Protein AF-0000000084361392 (afdb_homodimer)

Radius of gyration: 15.17 Å; Cα contacts (8 Å, |Δi|>4): 194; chains: 2; bounding box: 29×44×32 Å

Nearest PDB structures (foldseek):
  2b5a-assembly1_A  TM=7.604E-01  e=2.909E-04  [Bacillus] caldolyticus
  4i6t-assembly1_A  TM=8.791E-01  e=5.263E-03  Enterobacter sp. RFL1396
  3f52-assembly1_A  TM=8.072E-01  e=2.377E-03  Corynebacterium glutamicum
  3f51-assembly1_A  TM=8.565E-01  e=6.990E-03  Corynebacterium glutamicum
  4ia8-assembly1_B  TM=8.685E-01  e=9.285E-03  Enterobacter sp. RFL1396

Secondary structure (DSSP, 8-state):
---GGGSHHHHHHHHHHHHHHHHTT--HHHHHHHTT--HHHHHHHHTTSS--BHHHHHHHHHHHT--HHHHHHHHHTS--/---GGGSHHHHHHHHHHHHHHHHTT--HHHHHHHTT--HHHHHHHHTTSS--BHHHHHHHHHHHT--HHHHHHHHHTS--

pLDDT: mean 92.27, std 10.0, range [42.72, 97.94]

Structure (mmCIF, N/CA/C/O backbone):
data_AF-0000000084361392-model_v1
#
loop_
_entity.id
_entity.type
_entity.pdbx_description
1 polymer 'Transcriptional regulator'
#
loop_
_atom_site.group_PDB
_atom_site.id
_atom_site.type_symbol
_atom_site.label_atom_id
_atom_site.label_alt_id
_atom_site.label_comp_id
_atom_site.label_asym_id
_atom_site.label_entity_id
_atom_site.label_seq_id
_atom_site.pdbx_PDB_ins_code
_atom_site.Cartn_x
_atom_site.Cartn_y
_atom_site.Cartn_z
_atom_site.occupancy
_atom_site.B_iso_or_equiv
_atom_site.auth_seq_id
_atom_site.auth_comp_id
_atom_site.auth_asym_id
_atom_site.auth_atom_id
_atom_site.pdbx_PDB_model_num
ATOM 1 N N . MET A 1 1 ? -8.75 5.309 14.844 1 42.72 1 MET A N 1
ATOM 2 C CA . MET A 1 1 ? -7.934 5.148 13.648 1 42.72 1 MET A CA 1
ATOM 3 C C . MET A 1 1 ? -8.68 4.348 12.586 1 42.72 1 MET A C 1
ATOM 5 O O . MET A 1 1 ? -9.18 3.258 12.859 1 42.72 1 MET A O 1
ATOM 9 N N . GLN A 1 2 ? -9.328 5.113 11.711 1 54 2 GLN A N 1
ATOM 10 C CA . GLN A 1 2 ? -10.203 4.441 10.758 1 54 2 GLN A CA 1
ATOM 11 C C . GLN A 1 2 ? -9.5 3.26 10.094 1 54 2 GLN A C 1
ATOM 13 O O . GLN A 1 2 ? -8.32 3.355 9.742 1 54 2 GLN A O 1
ATOM 18 N N . LYS A 1 3 ? -9.82 1.956 10.508 1 62.41 3 LYS A N 1
ATOM 19 C CA . LYS A 1 3 ? -9.297 0.661 10.086 1 62.41 3 LYS A CA 1
ATOM 20 C C . LYS A 1 3 ? -9.195 0.581 8.562 1 62.41 3 LYS A C 1
ATOM 22 O O . LYS A 1 3 ? -10.195 0.746 7.863 1 62.41 3 LYS A O 1
ATOM 27 N N . THR A 1 4 ? -8.086 0.932 8.086 1 71.06 4 THR A N 1
ATOM 28 C CA . THR A 1 4 ? -7.898 0.866 6.641 1 71.06 4 THR A CA 1
ATOM 29 C C . THR A 1 4 ? -8.391 -0.469 6.09 1 71.06 4 THR A C 1
ATOM 31 O O . THR A 1 4 ? -8.719 -0.576 4.906 1 71.06 4 THR A O 1
ATOM 34 N N . LEU A 1 5 ? -8.594 -1.451 6.895 1 71.88 5 LEU A N 1
ATOM 35 C CA . LEU A 1 5 ? -8.984 -2.775 6.414 1 71.88 5 LEU A CA 1
ATOM 36 C C . LEU A 1 5 ? -10.461 -2.811 6.051 1 71.88 5 LEU A C 1
ATOM 38 O O . LEU A 1 5 ? -10.867 -3.562 5.16 1 71.88 5 LEU A O 1
ATOM 42 N N . SER A 1 6 ? -11.227 -1.969 6.633 1 74.94 6 SER A N 1
ATOM 43 C CA . SER A 1 6 ? -12.664 -2.027 6.379 1 74.94 6 SER A CA 1
ATOM 44 C C . SER A 1 6 ? -13.109 -0.885 5.473 1 74.94 6 SER A C 1
ATOM 46 O O . SER A 1 6 ? -14.305 -0.706 5.234 1 74.94 6 SER A O 1
ATOM 48 N N . SER A 1 7 ? -12.164 -0.287 4.871 1 86.06 7 SER A N 1
ATOM 49 C CA . SER A 1 7 ? -12.5 0.851 4.023 1 86.06 7 SER A CA 1
ATOM 50 C C . SER A 1 7 ? -12.992 0.391 2.654 1 86.06 7 SER A C 1
ATOM 52 O O . SER A 1 7 ? -12.742 -0.746 2.248 1 86.06 7 SER A O 1
ATOM 54 N N . LYS A 1 8 ? -13.828 1.28 2.02 1 91.25 8 LYS A N 1
ATOM 55 C CA . LYS A 1 8 ? -14.273 0.989 0.662 1 91.25 8 LYS A CA 1
ATOM 56 C C . LYS A 1 8 ? -13.094 0.791 -0.277 1 91.25 8 LYS A C 1
ATOM 58 O O . LYS A 1 8 ? -13.102 -0.114 -1.115 1 91.25 8 LYS A O 1
ATOM 63 N N . ARG A 1 9 ? -12.055 1.609 -0.155 1 92.81 9 ARG A N 1
ATOM 64 C CA . ARG A 1 9 ? -10.859 1.51 -0.988 1 92.81 9 ARG A CA 1
ATOM 65 C C . ARG A 1 9 ? -10.195 0.148 -0.829 1 92.81 9 ARG A C 1
ATOM 67 O O . ARG A 1 9 ? -9.766 -0.458 -1.813 1 92.81 9 ARG A O 1
ATOM 74 N N . HIS A 1 10 ? -10.188 -0.219 0.434 1 94 10 HIS A N 1
ATOM 75 C CA . HIS A 1 10 ? -9.539 -1.502 0.688 1 94 10 HIS A CA 1
ATOM 76 C C . HIS A 1 10 ? -10.328 -2.65 0.07 1 94 10 HIS A C 1
ATOM 78 O O . HIS A 1 10 ? -9.75 -3.572 -0.504 1 94 10 HIS A O 1
ATOM 84 N N . ARG A 1 11 ? -11.617 -2.586 0.142 1 94 11 ARG A N 1
ATOM 85 C CA . ARG A 1 11 ? -12.477 -3.615 -0.441 1 94 11 ARG A CA 1
ATOM 86 C C . ARG A 1 11 ? -12.305 -3.672 -1.955 1 94 11 ARG A C 1
ATOM 88 O O . ARG A 1 11 ? -12.234 -4.758 -2.537 1 94 11 ARG A O 1
ATOM 95 N N . VAL A 1 12 ? -12.297 -2.52 -2.576 1 95.81 12 VAL A N 1
ATOM 96 C CA . VAL A 1 12 ? -12.117 -2.436 -4.023 1 95.81 12 VAL A CA 1
ATOM 97 C C . VAL A 1 12 ? -10.75 -3.01 -4.406 1 95.81 12 VAL A C 1
ATOM 99 O O . VAL A 1 12 ? -10.633 -3.738 -5.395 1 95.81 12 VAL A O 1
ATOM 102 N N . LEU A 1 13 ? -9.742 -2.691 -3.617 1 96.19 13 LEU A N 1
ATOM 103 C CA . LEU A 1 13 ? -8.398 -3.197 -3.852 1 96.19 13 LEU A CA 1
ATOM 104 C C . LEU A 1 13 ? -8.367 -4.723 -3.797 1 96.19 13 LEU A C 1
ATOM 106 O O . LEU A 1 13 ? -7.871 -5.371 -4.719 1 96.19 13 LEU A O 1
ATOM 110 N N . ILE A 1 14 ? -8.969 -5.246 -2.785 1 96.19 14 ILE A N 1
ATOM 111 C CA . ILE A 1 14 ? -8.961 -6.688 -2.57 1 96.19 14 ILE A CA 1
ATOM 112 C C . ILE A 1 14 ? -9.711 -7.383 -3.705 1 96.19 14 ILE A C 1
ATOM 114 O O . ILE A 1 14 ? -9.219 -8.359 -4.273 1 96.19 14 ILE A O 1
ATOM 118 N N . ASN A 1 15 ? -10.867 -6.914 -4.008 1 96.75 15 ASN A N 1
ATOM 119 C CA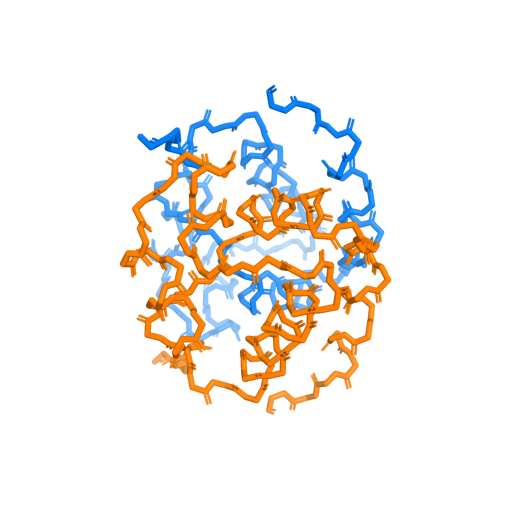 . ASN A 1 15 ? -11.656 -7.492 -5.094 1 96.75 15 ASN A CA 1
ATOM 120 C C . ASN A 1 15 ? -10.898 -7.445 -6.418 1 96.75 15 ASN A C 1
ATOM 122 O O . ASN A 1 15 ? -10.961 -8.391 -7.207 1 96.75 15 ASN A O 1
ATOM 126 N N . PHE A 1 16 ? -10.25 -6.359 -6.641 1 97.19 16 PHE A N 1
ATOM 127 C CA . PHE A 1 16 ? -9.461 -6.203 -7.859 1 97.19 16 PHE A CA 1
ATOM 128 C C . PHE A 1 16 ? -8.352 -7.242 -7.922 1 97.19 16 PHE A C 1
ATOM 130 O O . PHE A 1 16 ? -8.133 -7.867 -8.961 1 97.19 16 PHE A O 1
ATOM 137 N N . LEU A 1 17 ? -7.652 -7.426 -6.781 1 97.31 17 LEU A N 1
ATOM 138 C CA . LEU A 1 17 ? -6.543 -8.375 -6.738 1 97.31 17 LEU A CA 1
ATOM 139 C C . LEU A 1 17 ? -7.031 -9.797 -6.969 1 97.31 17 LEU A C 1
ATOM 141 O O . LEU A 1 17 ? -6.383 -10.57 -7.672 1 97.31 17 LEU A O 1
ATOM 145 N N . ILE A 1 18 ? -8.156 -10.078 -6.395 1 97.56 18 ILE A N 1
ATOM 146 C CA . ILE A 1 18 ? -8.758 -11.391 -6.594 1 97.56 18 ILE A CA 1
ATOM 147 C C . ILE A 1 18 ? -9.094 -11.594 -8.07 1 97.56 18 ILE A C 1
ATOM 149 O O . ILE A 1 18 ? -8.742 -12.617 -8.656 1 97.56 18 ILE A O 1
ATOM 153 N N . LYS A 1 19 ? -9.742 -10.594 -8.656 1 97.94 19 LYS A N 1
ATOM 154 C CA . LYS A 1 19 ? -10.117 -10.664 -10.07 1 97.94 19 LYS A CA 1
ATOM 155 C C . LYS A 1 19 ? -8.883 -10.828 -10.953 1 97.94 19 LYS A C 1
ATOM 157 O O . LYS A 1 19 ? -8.898 -11.617 -11.906 1 97.94 19 LYS A O 1
ATOM 162 N N . GLN A 1 20 ? -7.867 -10.086 -10.672 1 97.56 20 GLN A N 1
ATOM 163 C CA . GLN A 1 20 ? -6.645 -10.164 -11.461 1 97.56 20 GLN A CA 1
ATOM 164 C C . GLN A 1 20 ? -5.996 -11.547 -11.336 1 97.56 20 GLN A C 1
ATOM 166 O O . GLN A 1 20 ? -5.496 -12.094 -12.32 1 97.56 20 GLN A O 1
ATOM 171 N N . ARG A 1 21 ? -5.91 -12.023 -10.078 1 97.69 21 ARG A N 1
ATOM 172 C CA . ARG A 1 21 ? -5.363 -13.367 -9.891 1 97.69 21 ARG A CA 1
ATOM 173 C C . ARG A 1 21 ? -6.125 -14.391 -10.734 1 97.69 21 ARG A C 1
ATOM 175 O O . ARG A 1 21 ? -5.512 -15.219 -11.406 1 97.69 21 ARG A O 1
ATOM 182 N N . GLU A 1 22 ? -7.441 -14.312 -10.688 1 97.5 22 GLU A N 1
ATOM 183 C CA . GLU A 1 22 ? -8.289 -15.227 -11.445 1 97.5 22 GLU A CA 1
ATOM 184 C C . GLU A 1 22 ? -8.109 -15.023 -12.945 1 97.5 22 GLU A C 1
ATOM 186 O O . GLU A 1 22 ? -8.102 -15.992 -13.711 1 97.5 22 GLU A O 1
ATOM 191 N N . ASN A 1 23 ? -8 -13.789 -13.359 1 96.75 23 ASN A N 1
ATOM 192 C CA . ASN A 1 23 ? -7.824 -13.453 -14.773 1 96.75 23 ASN A CA 1
ATOM 193 C C . ASN A 1 23 ? -6.566 -14.094 -15.352 1 96.75 23 ASN A C 1
ATOM 195 O O . ASN A 1 23 ? -6.555 -14.5 -16.516 1 96.75 23 ASN A O 1
ATOM 199 N N . VAL A 1 24 ? -5.535 -14.148 -14.555 1 96.25 24 VAL A N 1
ATOM 200 C CA . VAL A 1 24 ? -4.285 -14.727 -15.039 1 96.25 24 VAL A CA 1
ATOM 201 C C . VAL A 1 24 ? -4.297 -16.234 -14.844 1 96.25 24 VAL A C 1
ATOM 203 O O . VAL A 1 24 ? -3.322 -16.922 -15.164 1 96.25 24 VAL A O 1
ATOM 206 N N . GLY A 1 25 ? -5.344 -16.766 -14.156 1 96.75 25 GLY A N 1
ATOM 207 C CA . GLY A 1 25 ? -5.555 -18.188 -14.031 1 96.75 25 GLY A CA 1
ATOM 208 C C . GLY A 1 25 ? -4.777 -18.812 -12.883 1 96.75 25 GLY A C 1
ATOM 209 O O . GLY A 1 25 ? -4.434 -20 -12.922 1 96.75 25 GLY A O 1
ATOM 210 N N . MET A 1 26 ? -4.492 -18.109 -11.898 1 97.25 26 MET A N 1
ATOM 211 C CA . MET A 1 26 ? -3.703 -18.609 -10.773 1 97.25 26 MET A CA 1
ATOM 212 C C . MET A 1 26 ? -4.594 -18.922 -9.578 1 97.25 26 MET A C 1
ATOM 214 O O . MET A 1 26 ? -5.555 -18.203 -9.305 1 97.25 26 MET A O 1
ATOM 218 N N . THR A 1 27 ? -4.215 -20.016 -8.961 1 97.75 27 THR A N 1
ATOM 219 C CA . THR A 1 27 ? -4.805 -20.281 -7.66 1 97.75 27 THR A CA 1
ATOM 220 C C . THR A 1 27 ? -4.086 -19.516 -6.562 1 97.75 27 THR A C 1
ATOM 222 O O . THR A 1 27 ? -3.045 -18.891 -6.809 1 97.75 27 THR A O 1
ATOM 225 N N . GLN A 1 28 ? -4.734 -19.438 -5.387 1 97.62 28 GLN A N 1
ATOM 226 C CA . GLN A 1 28 ? -4.074 -18.781 -4.262 1 97.62 28 GLN A CA 1
ATOM 227 C C . GLN A 1 28 ? -2.725 -19.422 -3.963 1 97.62 28 GLN A C 1
ATOM 229 O O . GLN A 1 28 ? -1.754 -18.734 -3.656 1 97.62 28 GLN A O 1
ATOM 234 N N . VAL A 1 29 ? -2.668 -20.766 -4.07 1 97.69 29 VAL A N 1
ATOM 235 C CA . VAL A 1 29 ? -1.452 -21.516 -3.793 1 97.69 29 VAL A CA 1
ATOM 236 C C . VAL A 1 29 ? -0.373 -21.156 -4.809 1 97.69 29 VAL A C 1
ATOM 238 O O . VAL A 1 29 ? 0.779 -20.906 -4.441 1 97.69 29 VAL A O 1
ATOM 241 N N . GLU A 1 30 ? -0.737 -21.141 -6.094 1 97.69 30 GLU A N 1
ATOM 242 C CA . GLU A 1 30 ? 0.202 -20.797 -7.156 1 97.69 30 GLU A CA 1
ATOM 243 C C . GLU A 1 30 ? 0.738 -19.391 -6.984 1 97.69 30 GLU A C 1
ATOM 245 O O . GLU A 1 30 ? 1.939 -19.141 -7.125 1 97.69 30 GLU A O 1
ATOM 250 N N . LEU A 1 31 ? -0.116 -18.453 -6.734 1 97.19 31 LEU A N 1
ATOM 251 C CA . LEU A 1 31 ? 0.302 -17.062 -6.504 1 97.19 31 LEU A CA 1
ATOM 252 C C . LEU A 1 31 ? 1.257 -16.984 -5.316 1 97.19 31 LEU A C 1
ATOM 254 O O . LEU A 1 31 ? 2.305 -16.344 -5.402 1 97.19 31 LEU A O 1
ATOM 258 N N . ALA A 1 32 ? 0.873 -17.578 -4.184 1 96.5 32 ALA A N 1
ATOM 259 C CA . ALA A 1 32 ? 1.695 -17.578 -2.979 1 96.5 32 ALA A CA 1
ATOM 260 C C . ALA A 1 32 ? 3.098 -18.109 -3.271 1 96.5 32 ALA A C 1
ATOM 262 O O . ALA A 1 32 ? 4.09 -17.531 -2.824 1 96.5 32 ALA A O 1
ATOM 263 N N . ASP A 1 33 ? 3.166 -19.141 -4.047 1 96.06 33 ASP A N 1
ATOM 264 C CA . ASP A 1 33 ? 4.441 -19.734 -4.414 1 96.06 33 ASP A CA 1
ATOM 265 C C . ASP A 1 33 ? 5.301 -18.766 -5.219 1 96.06 33 ASP A C 1
ATOM 267 O O . ASP A 1 33 ? 6.5 -18.625 -4.965 1 96.06 33 ASP A O 1
ATOM 271 N N . ILE A 1 34 ? 4.719 -18.109 -6.152 1 94.62 34 ILE A N 1
ATOM 272 C CA . ILE A 1 34 ? 5.422 -17.203 -7.047 1 94.62 34 ILE A CA 1
ATOM 273 C C . ILE A 1 34 ? 5.984 -16.031 -6.246 1 94.62 34 ILE A C 1
ATOM 275 O O . ILE A 1 34 ? 7.105 -15.578 -6.496 1 94.62 34 ILE A O 1
ATOM 279 N N . ILE A 1 35 ? 5.191 -15.531 -5.309 1 91.56 35 ILE A N 1
ATOM 280 C CA . ILE A 1 35 ? 5.625 -14.344 -4.59 1 91.56 35 ILE A CA 1
ATOM 281 C C . ILE A 1 35 ? 6.406 -14.75 -3.342 1 91.56 35 ILE A C 1
ATOM 283 O O . ILE A 1 35 ? 6.801 -13.891 -2.545 1 91.56 35 ILE A O 1
ATOM 287 N N . GLY A 1 36 ? 6.582 -16.031 -3.127 1 92.94 36 GLY A N 1
ATOM 288 C CA . GLY A 1 36 ? 7.395 -16.516 -2.027 1 92.94 36 GLY A CA 1
ATOM 289 C C . GLY A 1 36 ? 6.715 -16.391 -0.677 1 92.94 36 GLY A C 1
ATOM 290 O O . GLY A 1 36 ? 7.348 -16 0.306 1 92.94 36 GLY A O 1
ATOM 291 N N . GLU A 1 37 ? 5.438 -16.562 -0.66 1 93.62 37 GLU A N 1
ATOM 292 C CA . GLU A 1 37 ? 4.629 -16.5 0.555 1 93.62 37 GLU A CA 1
ATOM 293 C C . GLU A 1 37 ? 3.859 -17.797 0.776 1 93.62 37 GLU A C 1
ATOM 295 O O . GLU A 1 37 ? 3.85 -18.672 -0.089 1 93.62 37 GLU A O 1
ATOM 300 N N . TYR A 1 38 ? 3.35 -17.906 1.92 1 95.06 38 TYR A N 1
ATOM 301 C CA . TYR A 1 38 ? 2.439 -19.016 2.191 1 95.06 38 TYR A CA 1
ATOM 302 C C . TYR A 1 38 ? 1.051 -18.734 1.632 1 95.06 38 TYR A C 1
ATOM 304 O O . TYR A 1 38 ? 0.634 -17.562 1.547 1 95.06 38 TYR A O 1
ATOM 312 N N . GLN A 1 39 ? 0.387 -19.812 1.308 1 96 39 GLN A N 1
ATOM 313 C CA . GLN A 1 39 ? -0.979 -19.672 0.815 1 96 39 GLN A CA 1
ATOM 314 C C . GLN A 1 39 ? -1.844 -18.906 1.809 1 96 39 GLN A C 1
ATOM 316 O O . GLN A 1 39 ? -2.723 -18.141 1.41 1 96 39 GLN A O 1
ATOM 321 N N . SER A 1 40 ? -1.607 -19.109 3.012 1 96.06 40 SER A N 1
ATOM 322 C CA . SER A 1 40 ? -2.367 -18.438 4.055 1 96.06 40 SER A CA 1
ATOM 323 C C . SER A 1 40 ? -2.199 -16.922 3.961 1 96.06 40 SER A C 1
ATOM 325 O O . SER A 1 40 ? -3.107 -16.172 4.312 1 96.06 40 SER A O 1
ATOM 327 N N . PHE A 1 41 ? -1.066 -16.484 3.574 1 93.56 41 PHE A N 1
ATOM 328 C CA . PHE A 1 41 ? -0.805 -15.062 3.363 1 93.56 41 PHE A CA 1
ATOM 329 C C . PHE A 1 41 ? -1.748 -14.484 2.312 1 93.56 41 PHE A C 1
ATOM 331 O O . PHE A 1 41 ? -2.391 -13.461 2.543 1 93.56 41 PHE A O 1
ATOM 338 N N . VAL A 1 42 ? -1.818 -15.172 1.169 1 96.12 42 VAL A N 1
ATOM 339 C CA . VAL A 1 42 ? -2.672 -14.734 0.068 1 96.12 42 VAL A CA 1
ATOM 340 C C . VAL A 1 42 ? -4.137 -14.805 0.491 1 96.12 42 VAL A C 1
ATOM 342 O O . VAL A 1 42 ? -4.914 -13.891 0.207 1 96.12 42 VAL A O 1
ATOM 345 N N . ALA A 1 43 ? -4.492 -15.891 1.132 1 96.44 43 ALA A N 1
ATOM 346 C CA . ALA A 1 43 ? -5.863 -16.062 1.604 1 96.44 43 ALA A CA 1
ATOM 347 C C . ALA A 1 43 ? -6.27 -14.914 2.529 1 96.44 43 ALA A C 1
ATOM 349 O O . ALA A 1 43 ? -7.352 -14.344 2.387 1 96.44 43 ALA A O 1
ATOM 350 N N . ARG A 1 44 ? -5.422 -14.539 3.439 1 95.25 44 ARG A N 1
ATOM 351 C CA . ARG A 1 44 ? -5.695 -13.453 4.375 1 95.25 44 ARG A CA 1
ATOM 352 C C . ARG A 1 44 ? -5.754 -12.109 3.658 1 95.25 44 ARG A C 1
ATOM 354 O O . ARG A 1 44 ? -6.547 -11.234 4.023 1 95.25 44 ARG A O 1
ATOM 361 N N . LEU A 1 45 ? -4.938 -11.953 2.713 1 93.81 45 LEU A N 1
ATOM 362 C CA 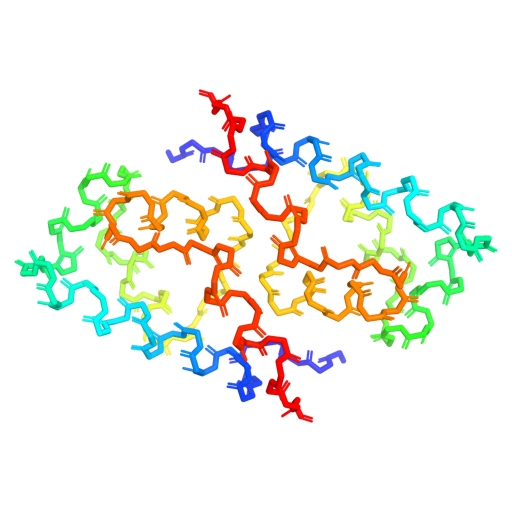. LEU A 1 45 ? -4.938 -10.75 1.893 1 93.81 45 LEU A CA 1
ATOM 363 C C . LEU A 1 45 ? -6.25 -10.609 1.133 1 93.81 45 LEU A C 1
ATOM 365 O O . LEU A 1 45 ? -6.895 -9.562 1.191 1 93.81 45 LEU A O 1
ATOM 369 N N . GLU A 1 46 ? -6.656 -11.727 0.575 1 95.75 46 GLU A N 1
ATOM 370 C CA . GLU A 1 46 ? -7.816 -11.688 -0.31 1 95.75 46 GLU A CA 1
ATOM 371 C C . GLU A 1 46 ? -9.117 -11.672 0.486 1 95.75 46 GLU A C 1
ATOM 373 O O . GLU A 1 46 ? -10.172 -11.312 -0.042 1 95.75 46 GLU A O 1
ATOM 378 N N . SER A 1 47 ? -9.031 -12.047 1.716 1 94.06 47 SER A N 1
ATOM 379 C CA . SER A 1 47 ? -10.211 -12 2.574 1 94.06 47 SER A CA 1
ATOM 380 C C . SER A 1 47 ? -10.336 -10.641 3.256 1 94.06 47 SER A C 1
ATOM 382 O O . SER A 1 47 ? -11.32 -10.383 3.959 1 94.06 47 SER A O 1
ATOM 384 N N . GLY A 1 48 ? -9.375 -9.844 3.045 1 91.69 48 GLY A N 1
ATOM 385 C CA . GLY A 1 48 ? -9.414 -8.516 3.637 1 91.69 48 GLY A CA 1
ATOM 386 C C . GLY A 1 48 ? -8.938 -8.484 5.078 1 91.69 48 GLY A C 1
ATOM 387 O O . GLY A 1 48 ? -9.109 -7.488 5.777 1 91.69 48 GLY A O 1
ATOM 388 N N . GLN A 1 49 ? -8.359 -9.516 5.523 1 90.62 49 GLN A N 1
ATOM 389 C CA . GLN A 1 49 ? -7.914 -9.617 6.91 1 90.62 49 GLN A CA 1
ATOM 390 C C . GLN A 1 49 ? -6.496 -9.078 7.078 1 90.62 49 GLN A C 1
ATOM 392 O O . GLN A 1 49 ? -5.988 -8.992 8.203 1 90.62 49 GLN A O 1
ATOM 397 N N . ARG A 1 50 ? -5.922 -8.719 6.07 1 90 50 ARG A N 1
ATOM 398 C CA . ARG A 1 50 ? -4.574 -8.156 6.066 1 90 50 ARG A CA 1
ATOM 399 C C . ARG A 1 50 ? -4.473 -6.988 5.094 1 90 50 ARG A C 1
ATOM 401 O O . ARG A 1 50 ? -5.055 -7.023 4.012 1 90 50 ARG A O 1
ATOM 408 N N . ARG A 1 51 ? -3.729 -6.082 5.469 1 90.62 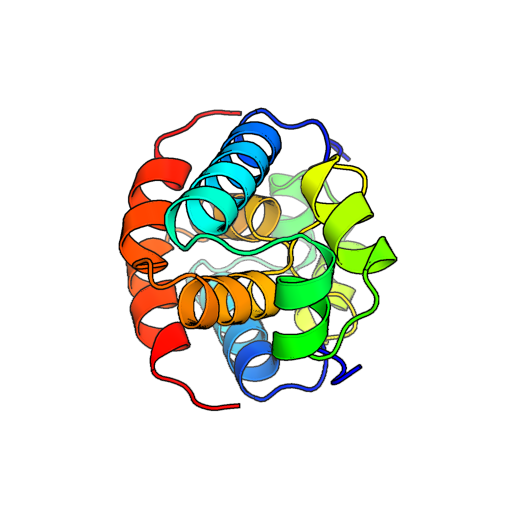51 ARG A N 1
ATOM 409 C CA . ARG A 1 51 ? -3.482 -4.949 4.582 1 90.62 51 ARG A CA 1
ATOM 410 C C . ARG A 1 51 ? -2.471 -5.312 3.5 1 90.62 51 ARG A C 1
ATOM 412 O O . ARG A 1 51 ? -1.675 -6.238 3.674 1 90.62 51 ARG A O 1
ATOM 419 N N . VAL A 1 52 ? -2.58 -4.668 2.453 1 93.56 52 VAL A N 1
ATOM 420 C CA . VAL A 1 52 ? -1.608 -4.789 1.373 1 93.56 52 VAL A CA 1
ATOM 421 C C . VAL A 1 52 ? -0.697 -3.562 1.358 1 93.56 52 VAL A C 1
ATOM 423 O O . VAL A 1 52 ? -1.155 -2.443 1.118 1 93.56 52 VAL A O 1
ATOM 426 N N . ASP A 1 53 ? 0.548 -3.807 1.656 1 93.75 53 ASP A N 1
ATOM 427 C CA . ASP A 1 53 ? 1.417 -2.635 1.641 1 93.75 53 ASP A CA 1
ATOM 428 C C . ASP A 1 53 ? 1.843 -2.285 0.217 1 93.75 53 ASP A C 1
ATOM 430 O O . ASP A 1 53 ? 1.679 -3.092 -0.701 1 93.75 53 ASP A O 1
ATOM 434 N N . VAL A 1 54 ? 2.322 -1.14 -0.006 1 96.31 54 VAL A N 1
ATOM 4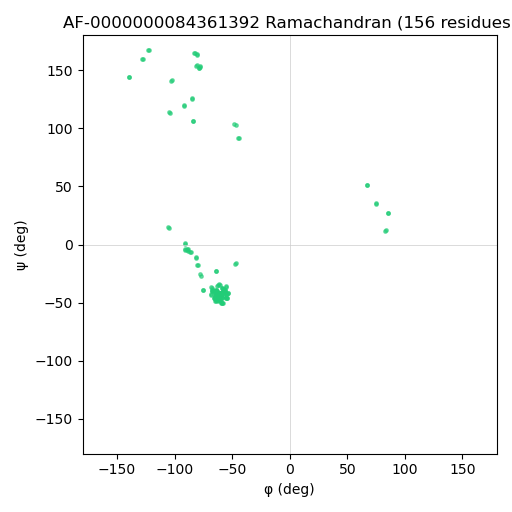35 C CA . VAL A 1 54 ? 2.611 -0.587 -1.325 1 96.31 54 VAL A CA 1
ATOM 436 C C . VAL A 1 54 ? 3.629 -1.469 -2.043 1 96.31 54 VAL A C 1
ATOM 438 O O . VAL A 1 54 ? 3.508 -1.717 -3.246 1 96.31 54 VAL A O 1
ATOM 441 N N . VAL A 1 55 ? 4.641 -1.935 -1.361 1 94.31 55 VAL A N 1
ATOM 442 C CA . VAL A 1 55 ? 5.68 -2.756 -1.977 1 94.31 55 VAL A CA 1
ATOM 443 C C . VAL A 1 55 ? 5.098 -4.113 -2.371 1 94.31 55 VAL A C 1
ATOM 445 O O . VAL A 1 55 ? 5.344 -4.602 -3.477 1 94.31 55 VAL A O 1
ATOM 448 N N . GLU A 1 56 ? 4.312 -4.684 -1.512 1 92.94 56 GLU A N 1
ATOM 449 C CA . GLU A 1 56 ? 3.604 -5.918 -1.832 1 92.94 56 GLU A CA 1
ATOM 450 C C . GLU A 1 56 ? 2.695 -5.734 -3.045 1 92.94 56 GLU A C 1
ATOM 452 O O . GLU A 1 56 ? 2.621 -6.609 -3.91 1 92.94 56 GLU A O 1
ATOM 457 N N . PHE A 1 57 ? 1.988 -4.648 -2.99 1 96.31 57 PHE A N 1
ATOM 458 C CA . PHE A 1 57 ? 1.09 -4.312 -4.09 1 96.31 57 PHE A CA 1
ATOM 459 C C . PHE A 1 57 ? 1.841 -4.293 -5.414 1 96.31 57 PHE A C 1
ATOM 461 O O . PHE A 1 57 ? 1.355 -4.82 -6.418 1 96.31 57 PHE A O 1
ATOM 468 N N . LEU A 1 58 ? 3.016 -3.727 -5.438 1 96.06 58 LEU A N 1
ATOM 469 C CA . LEU A 1 58 ? 3.816 -3.662 -6.656 1 96.06 58 LEU A CA 1
ATOM 470 C C . LEU A 1 58 ? 4.277 -5.055 -7.074 1 96.06 58 LEU A C 1
ATOM 472 O O . LEU A 1 58 ? 4.289 -5.375 -8.266 1 96.06 58 LEU A O 1
ATOM 476 N N . LYS A 1 59 ? 4.648 -5.852 -6.129 1 93.75 59 LYS A N 1
ATOM 477 C CA . LYS A 1 59 ? 5.02 -7.23 -6.441 1 93.75 59 LYS A CA 1
ATOM 478 C C . LYS A 1 59 ? 3.852 -7.984 -7.074 1 93.75 59 LYS A C 1
ATOM 480 O O . LYS A 1 59 ? 4.035 -8.711 -8.055 1 93.75 59 LYS A O 1
ATOM 485 N N . LEU A 1 60 ? 2.713 -7.77 -6.465 1 96.19 60 LEU A N 1
ATOM 486 C CA . LEU A 1 60 ? 1.512 -8.414 -6.988 1 96.19 60 LEU A CA 1
ATOM 487 C C . LEU A 1 60 ? 1.201 -7.918 -8.398 1 96.19 60 LEU A C 1
ATOM 489 O O . LEU A 1 60 ? 0.785 -8.703 -9.258 1 96.19 60 LEU A O 1
ATOM 493 N N . SER A 1 61 ? 1.312 -6.645 -8.594 1 97.06 61 SER A N 1
ATOM 494 C CA . SER A 1 61 ? 1.047 -6.098 -9.914 1 97.06 61 SER A CA 1
ATOM 495 C C . SER A 1 61 ? 1.956 -6.723 -10.969 1 97.06 61 SER A C 1
ATOM 497 O O . SER A 1 61 ? 1.531 -6.965 -12.102 1 97.06 61 SER A O 1
ATOM 499 N N . ASP A 1 62 ? 3.219 -6.965 -10.609 1 94.81 62 ASP A N 1
ATOM 500 C CA . ASP A 1 62 ? 4.18 -7.59 -11.516 1 94.81 62 ASP A CA 1
ATOM 501 C C . ASP A 1 62 ? 3.752 -9.016 -11.867 1 94.81 62 ASP A C 1
ATOM 503 O O . ASP A 1 62 ? 3.764 -9.398 -13.039 1 94.81 62 ASP A O 1
ATOM 507 N N . VAL A 1 63 ? 3.369 -9.703 -10.852 1 95.69 63 VAL A N 1
ATOM 508 C CA . VAL A 1 63 ? 3.066 -11.117 -11.008 1 95.69 63 VAL A CA 1
ATOM 509 C C . VAL A 1 63 ? 1.722 -11.289 -11.711 1 95.69 63 VAL A C 1
ATOM 511 O O . VAL A 1 63 ? 1.564 -12.164 -12.562 1 95.69 63 VAL A O 1
ATOM 514 N N . LEU A 1 64 ? 0.757 -10.461 -11.398 1 97.5 64 LEU A N 1
ATOM 515 C CA . LEU A 1 64 ? -0.603 -10.578 -11.914 1 97.5 64 LEU A CA 1
ATOM 516 C C . LEU A 1 64 ? -0.768 -9.781 -13.203 1 97.5 64 LEU A C 1
ATOM 518 O O . LEU A 1 64 ? -1.855 -9.742 -13.781 1 97.5 64 LEU A O 1
ATOM 522 N N . LYS A 1 65 ? 0.225 -9.07 -13.602 1 95.94 65 LYS A N 1
ATOM 523 C CA . LYS A 1 65 ? 0.352 -8.453 -14.922 1 95.94 65 LYS A CA 1
ATOM 524 C C . LYS A 1 65 ? -0.682 -7.344 -15.109 1 95.94 65 LYS A C 1
ATOM 526 O O . LYS A 1 65 ? -1.371 -7.297 -16.125 1 95.94 65 LYS A O 1
ATOM 531 N N . PHE A 1 66 ? -0.748 -6.488 -14.227 1 96.81 66 PHE A N 1
ATOM 532 C CA . PHE A 1 66 ? -1.561 -5.285 -14.383 1 96.81 66 PHE A CA 1
ATOM 533 C C . PHE A 1 66 ? -0.739 -4.035 -14.094 1 96.81 66 PHE A C 1
ATOM 535 O O . PHE A 1 66 ? 0.341 -4.117 -13.508 1 96.81 66 PHE A O 1
ATOM 542 N N . ASP A 1 67 ? -1.223 -2.963 -14.586 1 97.31 67 ASP A N 1
ATOM 543 C CA . ASP A 1 67 ? -0.553 -1.681 -14.398 1 97.31 67 ASP A CA 1
ATOM 544 C C . ASP A 1 67 ? -0.936 -1.054 -13.055 1 97.31 67 ASP A C 1
ATOM 546 O O . ASP A 1 67 ? -2.043 -0.536 -12.906 1 97.31 67 ASP A O 1
ATOM 550 N N . ALA A 1 68 ? 0 -1.098 -12.141 1 97.5 68 ALA A N 1
ATOM 551 C CA . ALA A 1 68 ? -0.242 -0.616 -10.781 1 97.5 68 ALA A CA 1
ATOM 552 C C . ALA A 1 68 ? -0.621 0.862 -10.781 1 97.5 68 ALA A C 1
ATOM 554 O O . ALA A 1 68 ? -1.505 1.283 -10.031 1 97.5 68 ALA A O 1
ATOM 555 N N . SER A 1 69 ? 0.081 1.662 -11.609 1 97.88 69 SER A N 1
ATOM 556 C CA . SER A 1 69 ? -0.16 3.102 -11.641 1 97.88 69 SER A CA 1
ATOM 557 C C . SER A 1 69 ? -1.571 3.414 -12.125 1 97.88 69 SER A C 1
ATOM 559 O O . SER A 1 69 ? -2.234 4.305 -11.594 1 97.88 69 SER A O 1
ATOM 561 N N . VAL A 1 70 ? -2.02 2.697 -13.078 1 97.31 70 VAL A N 1
ATOM 562 C CA . VAL A 1 70 ? -3.363 2.891 -13.617 1 97.31 70 VAL A CA 1
ATOM 563 C C . VAL A 1 70 ? -4.398 2.537 -12.555 1 97.31 70 VAL A C 1
ATOM 565 O O . VAL A 1 70 ? -5.367 3.275 -12.352 1 97.31 70 VAL A O 1
ATOM 568 N N . PHE A 1 71 ? -4.199 1.454 -11.922 1 97.62 71 PHE A N 1
ATOM 569 C CA . PHE A 1 71 ? -5.148 1.045 -10.891 1 97.62 71 PHE A CA 1
ATOM 570 C C . PHE A 1 71 ? -5.18 2.053 -9.75 1 97.62 71 PHE A C 1
ATOM 572 O O . PHE A 1 71 ? -6.246 2.371 -9.219 1 97.62 71 PHE A O 1
ATOM 579 N N . ILE A 1 72 ? -4.043 2.562 -9.375 1 97.69 72 ILE A N 1
ATOM 580 C CA . ILE A 1 72 ? -3.959 3.539 -8.297 1 97.69 72 ILE A CA 1
ATOM 581 C C . ILE A 1 72 ? -4.719 4.805 -8.688 1 97.69 72 ILE A C 1
ATOM 583 O O . ILE A 1 72 ? -5.375 5.426 -7.844 1 97.69 72 ILE A O 1
ATOM 587 N N . GLN A 1 73 ? -4.535 5.199 -9.891 1 96.62 73 GLN A N 1
ATOM 588 C CA . GLN A 1 73 ? -5.301 6.344 -10.375 1 96.62 73 GLN A CA 1
ATOM 589 C C . GLN A 1 73 ? -6.797 6.117 -10.195 1 96.62 73 GLN A C 1
ATOM 591 O O . GLN A 1 73 ? -7.508 6.992 -9.695 1 96.62 73 GLN A O 1
ATOM 596 N N . ASP A 1 74 ? -7.254 4.926 -10.57 1 95.94 74 ASP A N 1
ATOM 597 C CA . ASP A 1 74 ? -8.664 4.574 -10.422 1 95.94 74 ASP A CA 1
ATOM 598 C C . ASP A 1 74 ? -9.07 4.531 -8.953 1 95.94 74 ASP A C 1
ATOM 600 O O . ASP A 1 74 ? -10.125 5.035 -8.578 1 95.94 74 ASP A O 1
ATOM 604 N N . LEU A 1 75 ? -8.219 3.883 -8.188 1 95.62 75 LEU A N 1
ATOM 605 C CA . LEU A 1 75 ? -8.508 3.717 -6.766 1 95.62 75 LEU A CA 1
ATOM 606 C C . LEU A 1 75 ? -8.57 5.07 -6.062 1 95.62 75 LEU A C 1
ATOM 608 O O . LEU A 1 75 ? -9.336 5.242 -5.109 1 95.62 75 LEU A O 1
ATOM 612 N N . SER A 1 76 ? -7.723 6.055 -6.48 1 94.56 76 SER A N 1
ATOM 613 C CA . SER A 1 76 ? -7.664 7.375 -5.863 1 94.56 76 SER A CA 1
ATOM 614 C C . SER A 1 76 ? -8.977 8.133 -6.051 1 94.56 76 SER A C 1
ATOM 616 O O . SER A 1 76 ? -9.25 9.094 -5.332 1 94.56 76 SER A O 1
ATOM 618 N N . LEU A 1 77 ? -9.711 7.75 -7.039 1 92.5 77 LEU A N 1
ATOM 619 C CA . LE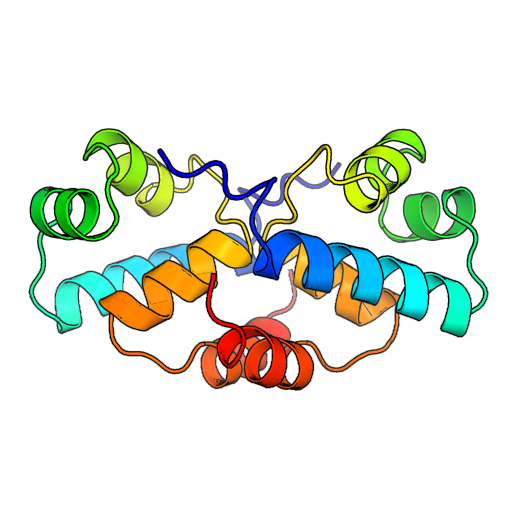U A 1 77 ? -10.969 8.414 -7.348 1 92.5 77 LEU A CA 1
ATOM 620 C C . LEU A 1 77 ? -12.086 7.906 -6.445 1 92.5 77 LEU A C 1
ATOM 622 O O . LEU A 1 77 ? -13.18 8.484 -6.414 1 92.5 77 LEU A O 1
ATOM 626 N N . ILE A 1 78 ? -11.766 6.809 -5.734 1 89.44 78 ILE A N 1
ATOM 627 C CA . ILE A 1 78 ? -12.758 6.23 -4.836 1 89.44 78 ILE A CA 1
ATOM 628 C C . ILE A 1 78 ? -12.719 6.949 -3.49 1 89.44 78 ILE A C 1
ATOM 630 O O . ILE A 1 78 ? -11.641 7.207 -2.947 1 89.44 78 ILE A O 1
ATOM 634 N N . ASP A 1 79 ? -13.789 7.445 -3.053 1 75.94 79 ASP A N 1
ATOM 635 C CA . ASP A 1 79 ? -13.875 8.141 -1.77 1 75.94 79 ASP A CA 1
ATOM 636 C C . ASP A 1 79 ? -14.25 7.176 -0.647 1 75.94 79 ASP A C 1
ATOM 638 O O . ASP A 1 79 ? -15.086 6.289 -0.837 1 75.94 79 ASP A O 1
ATOM 642 N N . ASP A 1 80 ? -13.312 7.074 0.376 1 65.88 80 ASP A N 1
ATOM 643 C CA . ASP A 1 80 ? -13.789 6.297 1.518 1 65.88 80 ASP A CA 1
ATOM 644 C C . ASP A 1 80 ? -14.977 6.977 2.188 1 65.88 80 ASP A C 1
ATOM 646 O O . ASP A 1 80 ? -15.07 8.203 2.203 1 65.88 80 ASP A O 1
ATOM 650 N N . MET B 1 1 ? 10.477 -14.781 3.896 1 42.72 1 MET B N 1
ATOM 651 C CA . MET B 1 1 ? 9.594 -13.789 3.293 1 42.72 1 MET B CA 1
ATOM 652 C C . MET B 1 1 ? 10.273 -12.43 3.215 1 42.72 1 MET B C 1
ATOM 654 O O . MET B 1 1 ? 10.82 -11.945 4.211 1 42.72 1 MET B O 1
ATOM 658 N N . GLN B 1 2 ? 10.82 -12.164 2.012 1 54.12 2 GLN B N 1
ATOM 659 C CA . GLN B 1 2 ? 11.617 -10.945 1.886 1 54.12 2 GLN B CA 1
ATOM 660 C C . GLN B 1 2 ? 10.898 -9.75 2.504 1 54.12 2 GLN B C 1
ATOM 662 O O . GLN B 1 2 ? 9.695 -9.578 2.316 1 54.12 2 GLN B O 1
ATOM 667 N N . LYS B 1 3 ? 11.305 -9.289 3.771 1 62.19 3 LYS B N 1
ATOM 668 C CA . LYS B 1 3 ? 10.797 -8.195 4.594 1 62.19 3 LYS B CA 1
ATOM 669 C C . LYS B 1 3 ? 10.547 -6.941 3.758 1 62.19 3 LYS B C 1
ATOM 671 O O . LYS B 1 3 ? 11.469 -6.438 3.105 1 62.19 3 LYS B O 1
ATOM 676 N N . THR B 1 4 ? 9.391 -6.82 3.295 1 70.88 4 THR B N 1
ATOM 677 C CA . THR B 1 4 ? 9.07 -5.641 2.502 1 70.88 4 THR B CA 1
ATOM 678 C C . THR B 1 4 ? 9.562 -4.375 3.197 1 70.88 4 THR B C 1
ATOM 680 O O . THR B 1 4 ? 9.789 -3.35 2.547 1 70.88 4 THR B O 1
ATOM 683 N N . LEU B 1 5 ? 9.867 -4.398 4.434 1 72.12 5 LEU B N 1
ATOM 684 C CA . LEU B 1 5 ? 10.258 -3.199 5.168 1 72.12 5 LEU B CA 1
ATOM 685 C C . LEU B 1 5 ? 11.695 -2.809 4.852 1 72.12 5 LEU B C 1
ATOM 687 O O . LEU B 1 5 ? 12.039 -1.625 4.867 1 72.12 5 LEU B O 1
ATOM 691 N N . SER B 1 6 ? 12.484 -3.732 4.496 1 75.5 6 SER B N 1
ATOM 692 C CA . SER B 1 6 ? 13.891 -3.418 4.273 1 75.5 6 SER B CA 1
ATOM 693 C C . SER B 1 6 ? 14.219 -3.379 2.783 1 75.5 6 SER B C 1
ATOM 695 O O . SER B 1 6 ? 15.383 -3.24 2.402 1 75.5 6 SER B O 1
ATOM 697 N N . SER B 1 7 ? 13.203 -3.328 2.023 1 86.19 7 SER B N 1
ATOM 698 C CA . SER B 1 7 ? 13.43 -3.332 0.581 1 86.19 7 SER B CA 1
ATOM 699 C C . SER B 1 7 ? 13.82 -1.946 0.079 1 86.19 7 SER B C 1
ATOM 701 O O . SER B 1 7 ? 13.586 -0.944 0.759 1 86.19 7 SER B O 1
ATOM 703 N N . LYS B 1 8 ? 14.562 -1.928 -1.074 1 91.25 8 LYS B N 1
ATOM 704 C CA . LYS B 1 8 ? 14.906 -0.652 -1.695 1 91.25 8 LYS B CA 1
ATOM 705 C C . LYS B 1 8 ? 13.656 0.167 -2 1 91.25 8 LYS B C 1
ATOM 707 O O . LYS B 1 8 ? 13.633 1.379 -1.777 1 91.25 8 LYS B O 1
ATOM 712 N N . ARG B 1 9 ? 12.586 -0.473 -2.494 1 92.88 9 ARG B N 1
ATOM 713 C CA . ARG B 1 9 ? 11.336 0.202 -2.812 1 92.88 9 ARG B CA 1
ATOM 714 C C . ARG B 1 9 ? 10.742 0.868 -1.576 1 92.88 9 ARG B C 1
ATOM 716 O O . ARG B 1 9 ? 10.25 1.998 -1.646 1 92.88 9 ARG B O 1
ATOM 723 N N . HIS B 1 10 ? 10.867 0.077 -0.523 1 94 10 HIS B N 1
ATOM 724 C CA . HIS B 1 10 ? 10.297 0.618 0.706 1 94 10 HIS B CA 1
ATOM 725 C C . HIS B 1 10 ? 11.078 1.839 1.182 1 94 10 HIS B C 1
ATOM 727 O O . HIS B 1 10 ? 10.484 2.826 1.622 1 94 10 HIS B O 1
ATOM 733 N N . ARG B 1 11 ? 12.359 1.81 1.056 1 94 11 ARG B N 1
ATOM 734 C CA . ARG B 1 11 ? 13.203 2.934 1.454 1 94 11 ARG B CA 1
ATOM 735 C C . ARG B 1 11 ? 12.906 4.164 0.605 1 94 11 ARG B C 1
ATOM 737 O O . ARG B 1 11 ? 12.828 5.281 1.127 1 94 11 ARG B O 1
ATOM 744 N N . VAL B 1 12 ? 12.797 3.967 -0.681 1 95.81 12 VAL B N 1
ATOM 745 C CA . VAL B 1 12 ? 12.492 5.059 -1.599 1 95.81 12 VAL B CA 1
ATOM 746 C C . VAL B 1 12 ? 11.125 5.652 -1.258 1 95.81 12 VAL B C 1
ATOM 748 O O . VAL B 1 12 ? 10.953 6.875 -1.264 1 95.81 12 VAL B O 1
ATOM 751 N N . LEU B 1 13 ? 10.18 4.781 -0.953 1 96.19 13 LEU B N 1
ATOM 752 C CA . LEU B 1 13 ? 8.836 5.211 -0.573 1 96.19 13 LEU B CA 1
ATOM 753 C C . LEU B 1 13 ? 8.883 6.09 0.672 1 96.19 13 LEU B C 1
ATOM 755 O O . LEU B 1 13 ? 8.336 7.195 0.678 1 96.19 13 LEU B O 1
ATOM 759 N N . ILE B 1 14 ? 9.57 5.625 1.648 1 96.12 14 ILE B N 1
ATOM 760 C CA . ILE B 1 14 ? 9.648 6.328 2.926 1 96.12 14 ILE B CA 1
ATOM 761 C C . ILE B 1 14 ? 10.328 7.68 2.732 1 96.12 14 ILE B C 1
ATOM 763 O O . ILE B 1 14 ? 9.828 8.703 3.207 1 96.12 14 ILE B O 1
ATOM 767 N N . ASN B 1 15 ? 11.43 7.691 2.078 1 96.75 15 ASN B N 1
ATOM 768 C CA . ASN B 1 15 ? 12.148 8.938 1.824 1 96.75 15 ASN B CA 1
ATOM 769 C C . ASN B 1 15 ? 11.281 9.938 1.057 1 96.75 15 ASN B C 1
ATOM 771 O O . ASN B 1 15 ? 11.32 11.133 1.329 1 96.75 15 ASN B O 1
ATOM 775 N N . PHE B 1 16 ? 10.578 9.414 0.117 1 97.12 16 PHE B N 1
ATOM 776 C CA . PHE B 1 16 ? 9.688 10.258 -0.674 1 97.12 16 PHE B CA 1
ATOM 777 C C . PHE B 1 16 ? 8.617 10.891 0.207 1 97.12 16 PHE B C 1
ATOM 779 O O . PHE B 1 16 ? 8.344 12.086 0.096 1 97.12 16 PHE B O 1
ATOM 786 N N . LEU B 1 17 ? 8.023 10.07 1.098 1 97.31 17 LEU B N 1
ATOM 787 C CA . LEU B 1 17 ? 6.965 10.562 1.97 1 97.31 17 LEU B CA 1
ATOM 788 C C . LEU B 1 17 ? 7.492 11.633 2.922 1 97.31 17 LEU B C 1
ATOM 790 O O . LEU B 1 17 ? 6.82 12.633 3.174 1 97.31 17 LEU B O 1
ATOM 794 N N . ILE B 1 18 ? 8.672 11.391 3.4 1 97.56 18 ILE B N 1
ATOM 795 C CA . ILE B 1 18 ? 9.312 12.367 4.277 1 97.56 18 ILE B CA 1
ATOM 796 C C . ILE B 1 18 ? 9.531 13.672 3.52 1 97.56 18 ILE B C 1
ATOM 798 O O . ILE B 1 18 ? 9.172 14.75 4.012 1 97.56 18 ILE B O 1
ATOM 802 N N . LYS B 1 19 ? 10.086 13.562 2.318 1 97.88 19 LYS B N 1
ATOM 803 C CA . LYS B 1 19 ? 10.344 14.742 1.494 1 97.88 19 LYS B CA 1
ATOM 804 C C . LYS B 1 19 ? 9.047 15.5 1.201 1 97.88 19 LYS B C 1
ATOM 806 O O . LYS B 1 19 ? 9.016 16.734 1.255 1 97.88 19 LYS B O 1
ATOM 811 N N . GLN B 1 20 ? 8.023 14.789 0.854 1 97.56 20 GLN B N 1
ATOM 812 C CA . GLN B 1 20 ? 6.738 15.414 0.547 1 97.56 20 GLN B CA 1
ATOM 813 C C . GLN B 1 20 ? 6.168 16.125 1.771 1 97.56 20 GLN B C 1
ATOM 815 O O . GLN B 1 20 ? 5.613 17.219 1.659 1 97.56 20 GLN B O 1
ATOM 820 N N . ARG B 1 21 ? 6.223 15.406 2.926 1 97.62 21 ARG B N 1
ATOM 821 C CA . ARG B 1 21 ? 5.75 16.047 4.148 1 97.62 21 ARG B CA 1
ATOM 822 C C . ARG B 1 21 ? 6.48 17.359 4.395 1 97.62 21 ARG B C 1
ATOM 824 O O . ARG B 1 21 ? 5.855 18.375 4.707 1 97.62 21 ARG B O 1
ATOM 831 N N . GLU B 1 22 ? 7.785 17.328 4.246 1 97.5 22 GLU B N 1
ATOM 832 C CA . GLU B 1 22 ? 8.609 18.516 4.441 1 97.5 22 GLU B CA 1
ATOM 833 C C . GLU B 1 22 ? 8.289 19.594 3.4 1 97.5 22 GLU B C 1
ATOM 835 O O . GLU B 1 22 ? 8.266 20.781 3.713 1 97.5 22 GLU B O 1
ATOM 840 N N . ASN B 1 23 ? 8.102 19.172 2.184 1 96.75 23 ASN B N 1
ATOM 841 C CA . ASN B 1 23 ? 7.801 20.078 1.085 1 96.75 23 ASN B CA 1
ATOM 842 C C . ASN B 1 23 ? 6.527 20.875 1.356 1 96.75 23 ASN B C 1
ATOM 844 O O . ASN B 1 23 ? 6.434 22.047 0.982 1 96.75 23 ASN B O 1
ATOM 848 N N . VAL B 1 24 ? 5.57 20.234 1.968 1 96.25 24 VAL B N 1
ATOM 849 C CA . VAL B 1 24 ? 4.309 20.922 2.236 1 96.25 24 VAL B CA 1
ATOM 850 C C . VAL B 1 24 ? 4.402 21.672 3.561 1 96.25 24 VAL B C 1
ATOM 852 O O . VAL B 1 24 ? 3.438 22.312 3.984 1 96.25 24 VAL B O 1
ATOM 855 N N . GLY B 1 25 ? 5.516 21.484 4.297 1 96.75 25 GLY B N 1
ATOM 856 C CA . GLY B 1 25 ? 5.797 22.266 5.496 1 96.75 25 GLY B CA 1
ATOM 857 C C . GLY B 1 25 ? 5.141 21.688 6.738 1 96.75 25 GLY B C 1
ATOM 858 O O . GLY B 1 25 ? 4.844 22.422 7.684 1 96.75 25 GLY B O 1
ATOM 859 N N . MET B 1 26 ? 4.91 20.469 6.793 1 97.19 26 MET B N 1
ATOM 860 C CA . MET B 1 26 ? 4.238 19.844 7.926 1 97.19 26 MET B CA 1
ATOM 861 C C . MET B 1 26 ? 5.238 19.125 8.828 1 97.19 26 MET B C 1
ATOM 863 O O . MET B 1 26 ? 6.188 18.5 8.336 1 97.19 26 MET B O 1
ATOM 867 N N . THR B 1 27 ? 4.949 19.266 10.086 1 97.75 27 THR B N 1
ATOM 868 C CA . THR B 1 27 ? 5.66 18.422 11.039 1 97.75 27 THR B CA 1
ATOM 869 C C . THR B 1 27 ? 5 17.047 11.141 1 97.75 27 THR B C 1
ATOM 871 O O . THR B 1 27 ? 3.918 16.828 10.586 1 97.75 27 THR B O 1
ATOM 874 N N . GLN B 1 28 ? 5.734 16.109 11.727 1 97.69 28 GLN B N 1
ATOM 875 C CA . GLN B 1 28 ? 5.145 14.781 11.938 1 97.69 28 GLN B CA 1
ATOM 876 C C . GLN B 1 28 ? 3.852 14.883 12.742 1 97.69 28 GLN B C 1
ATOM 878 O O . GLN B 1 28 ? 2.883 14.172 12.461 1 97.69 28 GLN B O 1
ATOM 883 N N . VAL B 1 29 ? 3.844 15.773 13.75 1 97.69 29 VAL B N 1
ATOM 884 C CA . VAL B 1 29 ? 2.688 15.961 14.617 1 97.69 29 VAL B CA 1
ATOM 885 C C . VAL B 1 29 ? 1.513 16.5 13.805 1 97.69 29 VAL B C 1
ATOM 887 O O . VAL B 1 29 ? 0.386 16.016 13.93 1 97.69 29 VAL B O 1
ATOM 890 N N . GLU B 1 30 ? 1.774 17.516 13 1 97.69 30 GLU B N 1
ATOM 891 C CA . GLU B 1 30 ? 0.735 18.125 12.172 1 97.69 30 GLU B CA 1
ATOM 892 C C . GLU B 1 30 ? 0.158 17.094 11.188 1 97.69 30 GLU B C 1
ATOM 894 O O . GLU B 1 30 ? -1.06 17.016 11.016 1 97.69 30 GLU B O 1
ATOM 899 N N . LEU B 1 31 ? 0.989 16.375 10.516 1 97.19 31 LEU B N 1
ATOM 900 C CA . LEU B 1 31 ? 0.534 15.344 9.594 1 97.19 31 LEU B CA 1
ATOM 901 C C . LEU B 1 31 ? -0.322 14.312 10.312 1 97.19 31 LEU B C 1
ATOM 903 O O . LEU B 1 31 ? -1.4 13.945 9.836 1 97.19 31 LEU B O 1
ATOM 907 N N . ALA B 1 32 ? 0.182 13.789 11.438 1 96.44 32 ALA B N 1
ATOM 908 C CA . ALA B 1 32 ? -0.538 12.797 12.234 1 96.44 32 ALA B CA 1
ATOM 909 C C . ALA B 1 32 ? -1.937 13.289 12.594 1 96.44 32 ALA B C 1
ATOM 911 O O . ALA B 1 32 ? -2.912 12.547 12.484 1 96.44 32 ALA B O 1
ATOM 912 N N . ASP B 1 33 ? -2.029 14.523 12.945 1 96.06 33 ASP B N 1
ATOM 913 C CA . ASP B 1 33 ? -3.305 15.125 13.312 1 96.06 33 ASP B CA 1
ATOM 914 C C . ASP B 1 33 ? -4.266 15.141 12.125 1 96.06 33 ASP B C 1
ATOM 916 O O . ASP B 1 33 ? -5.445 14.805 12.273 1 96.06 33 ASP B O 1
ATOM 920 N N . ILE B 1 34 ? -3.797 15.516 11 1 94.69 34 ILE B N 1
ATOM 921 C CA . ILE B 1 34 ? -4.613 15.641 9.805 1 94.69 34 ILE B CA 1
ATOM 922 C C . ILE B 1 34 ? -5.156 14.273 9.398 1 94.69 34 ILE B C 1
ATOM 924 O O . ILE B 1 34 ? -6.312 14.156 8.984 1 94.69 34 ILE B O 1
ATOM 928 N N . ILE B 1 35 ? -4.301 13.266 9.5 1 91.56 35 ILE B N 1
ATOM 929 C CA . ILE B 1 35 ? -4.723 11.961 9.016 1 91.56 35 ILE B CA 1
ATOM 930 C C . ILE B 1 35 ? -5.383 11.18 10.148 1 91.56 35 ILE B C 1
ATOM 932 O O . ILE B 1 35 ? -5.75 10.016 9.984 1 91.56 35 ILE B O 1
ATOM 936 N N . GLY B 1 36 ? -5.484 11.766 11.32 1 93.06 36 GLY B N 1
ATOM 937 C CA . GLY B 1 36 ? -6.18 11.156 12.445 1 93.06 36 GLY B CA 1
ATOM 938 C C . GLY B 1 36 ? -5.395 10.023 13.094 1 93.06 36 GLY B C 1
ATOM 939 O O . GLY B 1 36 ? -5.957 8.984 13.422 1 93.06 36 GLY B O 1
ATOM 940 N N . GLU B 1 37 ? -4.109 10.18 13.133 1 93.62 37 GLU B N 1
ATOM 941 C CA . GLU B 1 37 ? -3.207 9.211 13.742 1 93.62 37 GLU B CA 1
ATOM 942 C C . GLU B 1 37 ? -2.365 9.852 14.836 1 93.62 37 GLU B C 1
ATOM 944 O O . GLU B 1 37 ? -2.387 11.07 15.016 1 93.62 37 GLU B O 1
ATOM 949 N N . TYR B 1 38 ? -1.758 9.031 15.57 1 95.12 38 TYR B N 1
ATOM 950 C CA . TYR B 1 38 ? -0.783 9.523 16.547 1 95.12 38 TYR B CA 1
ATOM 951 C C . TYR B 1 38 ? 0.54 9.859 15.859 1 95.12 38 TYR B C 1
ATOM 953 O O . TYR B 1 38 ? 0.898 9.242 14.852 1 95.12 38 TYR B O 1
ATOM 961 N N . GLN B 1 39 ? 1.221 10.797 16.469 1 96.06 39 GLN B N 1
ATOM 962 C CA . GLN B 1 39 ? 2.533 11.156 15.953 1 96.06 39 GLN B CA 1
ATOM 963 C C . GLN B 1 39 ? 3.445 9.938 15.867 1 96.06 39 GLN B C 1
ATOM 965 O O . GLN B 1 39 ? 4.258 9.828 14.945 1 96.06 39 GLN B O 1
ATOM 970 N N . SER B 1 40 ? 3.322 9.094 16.781 1 96.06 40 SER B N 1
ATOM 971 C CA . SER B 1 40 ? 4.137 7.883 16.797 1 96.06 40 SER B CA 1
ATOM 972 C C . SER B 1 40 ? 3.896 7.039 15.547 1 96.06 40 SER B C 1
ATOM 974 O O . SER B 1 40 ? 4.801 6.34 15.086 1 96.06 40 SER B O 1
ATOM 976 N N . PHE B 1 41 ? 2.713 7.031 15.062 1 93.62 41 PHE B N 1
ATOM 977 C CA . PHE B 1 41 ? 2.373 6.332 13.828 1 93.62 41 PHE B CA 1
ATOM 978 C C . PHE B 1 41 ? 3.201 6.863 12.664 1 93.62 41 PHE B C 1
ATOM 980 O O . PHE B 1 41 ? 3.816 6.086 11.93 1 93.62 41 PHE B O 1
ATOM 987 N N . VAL B 1 42 ? 3.211 8.188 12.523 1 96.12 42 VAL B N 1
ATOM 988 C CA . VAL B 1 42 ? 3.951 8.836 11.445 1 96.12 42 VAL B CA 1
ATOM 989 C C . VAL B 1 42 ? 5.449 8.602 11.633 1 96.12 42 VAL B C 1
ATOM 991 O O . VAL B 1 42 ? 6.16 8.305 10.672 1 96.12 42 VAL B O 1
ATOM 994 N N . ALA B 1 43 ? 5.902 8.758 12.844 1 96.5 43 ALA B N 1
ATOM 995 C CA . ALA B 1 43 ? 7.312 8.539 13.148 1 96.5 43 ALA B CA 1
ATOM 996 C C . ALA B 1 43 ? 7.746 7.129 12.758 1 96.5 43 ALA B C 1
ATOM 998 O O . ALA B 1 43 ? 8.789 6.945 12.125 1 96.5 43 ALA B O 1
ATOM 999 N N . ARG B 1 44 ? 6.961 6.141 13.07 1 95.31 44 ARG B N 1
ATOM 1000 C CA . ARG B 1 44 ? 7.266 4.75 12.742 1 95.31 44 ARG B CA 1
ATOM 1001 C C . ARG B 1 44 ? 7.207 4.516 11.242 1 95.31 44 ARG B C 1
ATOM 1003 O O . ARG B 1 44 ? 7.984 3.73 10.695 1 95.31 44 ARG B O 1
ATOM 1010 N N . LEU B 1 45 ? 6.312 5.145 10.625 1 93.75 45 LEU B N 1
ATOM 1011 C CA . LEU B 1 45 ? 6.195 5.074 9.172 1 93.75 45 LEU B CA 1
ATOM 1012 C C . LEU B 1 45 ? 7.438 5.648 8.5 1 93.75 45 LEU B C 1
ATOM 1014 O O . LEU B 1 45 ? 8.047 4.996 7.648 1 93.75 45 LEU B O 1
ATOM 1018 N N . GLU B 1 46 ? 7.836 6.781 9.031 1 95.75 46 GLU B N 1
ATOM 1019 C CA . GLU B 1 46 ? 8.922 7.508 8.375 1 95.75 46 GLU B CA 1
ATOM 1020 C C . GLU B 1 46 ? 10.281 6.918 8.734 1 95.75 46 GLU B C 1
ATOM 1022 O O . GLU B 1 46 ? 11.273 7.16 8.047 1 95.75 46 GLU B O 1
ATOM 1027 N N . SER B 1 47 ? 10.312 6.16 9.766 1 94.12 47 SER B N 1
ATOM 1028 C CA . SER B 1 47 ? 11.555 5.488 10.141 1 94.12 47 SER B CA 1
ATOM 1029 C C . SER B 1 47 ? 11.68 4.133 9.453 1 94.12 47 SER B C 1
ATOM 1031 O O . SER B 1 47 ? 12.703 3.459 9.578 1 94.12 47 SER B O 1
ATOM 1033 N N . GLY B 1 48 ? 10.664 3.779 8.781 1 91.62 48 GLY B N 1
ATOM 1034 C CA . GLY B 1 48 ? 10.695 2.51 8.078 1 91.62 48 GLY B CA 1
ATOM 1035 C C . GLY B 1 48 ? 10.336 1.328 8.961 1 91.62 48 GLY B C 1
ATOM 1036 O O . GLY B 1 48 ? 10.523 0.174 8.562 1 91.62 48 GLY B O 1
ATOM 1037 N N . GLN B 1 49 ? 9.836 1.571 10.086 1 90.75 49 GLN B N 1
ATOM 1038 C CA . GLN B 1 49 ? 9.516 0.512 11.039 1 90.75 49 GLN B CA 1
ATOM 1039 C C . GLN B 1 49 ? 8.102 -0.009 10.836 1 90.75 49 GLN B C 1
ATOM 1041 O O . GLN B 1 49 ? 7.688 -0.973 11.477 1 90.75 49 GLN B O 1
ATOM 1046 N N . ARG B 1 50 ? 7.43 0.547 9.992 1 90.06 50 ARG B N 1
ATOM 1047 C CA . ARG B 1 50 ? 6.066 0.15 9.656 1 90.06 50 ARG B CA 1
ATOM 1048 C C . ARG B 1 50 ? 5.832 0.214 8.148 1 90.06 50 ARG B C 1
ATOM 1050 O O . ARG B 1 50 ? 6.328 1.121 7.477 1 90.06 50 ARG B O 1
ATOM 1057 N N . ARG B 1 51 ? 5.086 -0.667 7.707 1 90.56 51 ARG B N 1
ATOM 1058 C CA . ARG B 1 51 ? 4.719 -0.65 6.297 1 90.56 51 ARG B CA 1
ATOM 1059 C C . ARG B 1 51 ? 3.635 0.39 6.023 1 90.56 51 ARG B C 1
ATOM 1061 O O . ARG B 1 51 ? 2.902 0.782 6.934 1 90.56 51 ARG B O 1
ATOM 1068 N N . VAL B 1 52 ? 3.617 0.841 4.875 1 93.56 52 VAL B N 1
ATOM 1069 C CA . VAL B 1 52 ? 2.562 1.733 4.41 1 93.56 52 VAL B CA 1
ATOM 1070 C C . VAL B 1 52 ? 1.604 0.969 3.498 1 93.56 52 VAL B C 1
ATOM 1072 O O . VAL B 1 52 ? 1.996 0.502 2.426 1 93.56 52 VAL B O 1
ATOM 1075 N N . ASP B 1 53 ? 0.402 0.84 3.98 1 93.69 53 ASP B N 1
ATOM 1076 C CA . ASP B 1 53 ? -0.512 0.108 3.107 1 93.69 53 ASP B CA 1
ATOM 1077 C C . ASP B 1 53 ? -1.066 1.014 2.01 1 93.69 53 ASP B C 1
ATOM 1079 O O . ASP B 1 53 ? -0.948 2.238 2.09 1 93.69 53 ASP B O 1
ATOM 1083 N N . VAL B 1 54 ? -1.617 0.478 1 1 96.31 54 VAL B N 1
ATOM 1084 C CA . VAL B 1 54 ? -2.039 1.18 -0.207 1 96.31 54 VAL B CA 1
ATOM 1085 C C . VAL B 1 54 ? -3.076 2.242 0.148 1 96.31 54 VAL B C 1
ATOM 1087 O O . VAL B 1 54 ? -3.047 3.354 -0.387 1 96.31 54 VAL B O 1
ATOM 1090 N N . VAL B 1 55 ? -4.004 1.939 1.021 1 94.31 55 VAL B N 1
ATOM 1091 C CA . VAL B 1 55 ? -5.051 2.885 1.395 1 94.31 55 VAL B CA 1
ATOM 1092 C C . VAL B 1 55 ? -4.445 4.043 2.182 1 94.31 55 VAL B C 1
ATO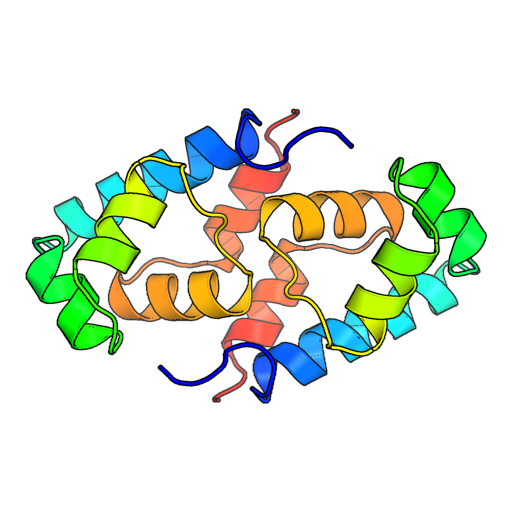M 1094 O O . VAL B 1 55 ? -4.762 5.207 1.928 1 94.31 55 VAL B O 1
ATOM 1097 N N . GLU B 1 56 ? -3.564 3.736 3.1 1 93 56 GLU B N 1
ATOM 1098 C CA . GLU B 1 56 ? -2.832 4.77 3.826 1 93 56 GLU B CA 1
ATOM 1099 C C . GLU B 1 56 ? -2.041 5.656 2.873 1 93 56 GLU B C 1
ATOM 1101 O O . GLU B 1 56 ? -2 6.879 3.043 1 93 56 GLU B O 1
ATOM 1106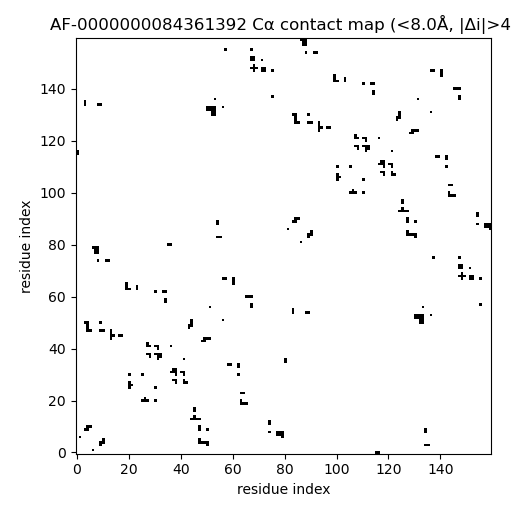 N N . PHE B 1 57 ? -1.384 4.984 1.971 1 96.25 57 PHE B N 1
ATOM 1107 C CA . PHE B 1 57 ? -0.596 5.691 0.969 1 96.25 57 PHE B CA 1
ATOM 1108 C C . PHE B 1 57 ? -1.454 6.707 0.221 1 96.25 57 PHE B C 1
ATOM 1110 O O . PHE B 1 57 ? -1.029 7.84 -0.002 1 96.25 57 PHE B O 1
ATOM 1117 N N . LEU B 1 58 ? -2.648 6.336 -0.134 1 96 58 LEU B N 1
ATOM 1118 C CA . LEU B 1 58 ? -3.551 7.234 -0.85 1 96 58 LEU B CA 1
ATOM 1119 C C . LEU B 1 58 ? -3.986 8.391 0.043 1 96 58 LEU B C 1
ATOM 1121 O O . LEU B 1 58 ? -4.082 9.531 -0.415 1 96 58 LEU B O 1
ATOM 1125 N N . LYS B 1 59 ? -4.242 8.109 1.269 1 93.81 59 LYS B N 1
ATOM 1126 C CA . LYS B 1 59 ? -4.578 9.172 2.207 1 93.81 59 LYS B CA 1
ATOM 1127 C C . LYS B 1 59 ? -3.438 10.18 2.328 1 93.81 59 LYS B C 1
ATOM 1129 O O . LYS B 1 59 ? -3.668 11.391 2.33 1 93.81 59 LYS B O 1
ATOM 1134 N N . LEU B 1 60 ? -2.26 9.609 2.439 1 96.12 60 LEU B N 1
ATOM 1135 C CA . LEU B 1 60 ? -1.079 10.461 2.533 1 96.12 60 LEU B CA 1
ATOM 1136 C C . LEU B 1 60 ? -0.909 11.297 1.27 1 96.12 60 LEU B C 1
ATOM 1138 O O . LEU B 1 60 ? -0.529 12.469 1.341 1 96.12 60 LEU B O 1
ATOM 1142 N N . SER B 1 61 ? -1.089 10.672 0.146 1 97.06 61 SER B N 1
ATOM 1143 C CA . SER B 1 61 ? -0.958 11.406 -1.108 1 97.06 61 SER B CA 1
ATOM 1144 C C . SER B 1 61 ? -1.923 12.586 -1.163 1 97.06 61 SER B C 1
ATOM 1146 O O . SER B 1 61 ? -1.584 13.648 -1.688 1 97.06 61 SER B O 1
ATOM 1148 N N . ASP B 1 62 ? -3.141 12.406 -0.646 1 94.81 62 ASP B N 1
ATOM 1149 C CA . ASP B 1 62 ? -4.145 13.469 -0.611 1 94.81 62 ASP B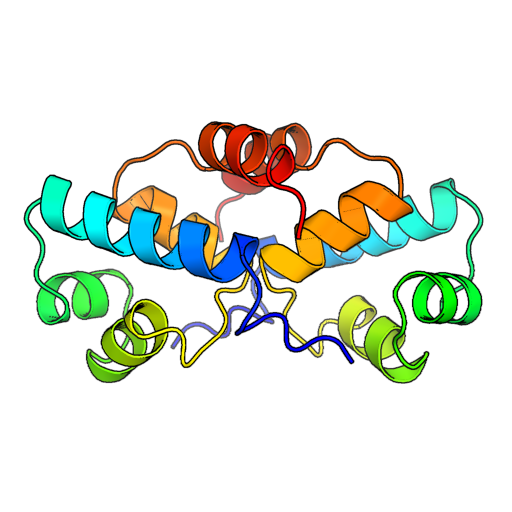 CA 1
ATOM 1150 C C . ASP B 1 62 ? -3.689 14.625 0.275 1 94.81 62 ASP B C 1
ATOM 1152 O O . ASP B 1 62 ? -3.783 15.789 -0.119 1 94.81 62 ASP B O 1
ATOM 1156 N N . VAL B 1 63 ? -3.191 14.242 1.399 1 95.69 63 VAL B N 1
ATOM 1157 C CA . VAL B 1 63 ? -2.844 15.234 2.408 1 95.69 63 VAL B CA 1
ATOM 1158 C C . VAL B 1 63 ? -1.557 15.953 2.006 1 95.69 63 VAL B C 1
ATOM 1160 O O . VAL B 1 63 ? -1.435 17.172 2.182 1 95.69 63 VAL B O 1
ATOM 1163 N N . LEU B 1 64 ? -0.604 15.234 1.449 1 97.5 64 LEU B N 1
ATOM 1164 C CA . LEU B 1 64 ? 0.711 15.773 1.118 1 97.5 64 LEU B CA 1
ATOM 1165 C C . LEU B 1 64 ? 0.733 16.312 -0.304 1 97.5 64 LEU B C 1
ATOM 1167 O O . LEU B 1 64 ? 1.765 16.812 -0.77 1 97.5 64 LEU B O 1
ATOM 1171 N N . LYS B 1 65 ? -0.329 16.172 -1.029 1 95.88 65 LYS B N 1
ATOM 1172 C CA . LYS B 1 65 ? -0.595 16.844 -2.301 1 95.88 65 LYS B CA 1
ATOM 1173 C C . LYS B 1 65 ? 0.372 16.359 -3.383 1 95.88 65 LYS B C 1
ATOM 1175 O O . LYS B 1 65 ? 0.968 17.172 -4.09 1 95.88 65 LYS B O 1
ATOM 1180 N N . PHE B 1 66 ? 0.486 15.148 -3.539 1 96.81 66 PHE B N 1
ATOM 1181 C CA . PHE B 1 66 ? 1.229 14.578 -4.656 1 96.81 66 PHE B CA 1
ATOM 1182 C C . PHE B 1 66 ? 0.38 13.562 -5.41 1 96.81 66 PHE B C 1
ATOM 1184 O O . PHE B 1 66 ? -0.639 13.094 -4.898 1 96.81 66 PHE B O 1
ATOM 1191 N N . ASP B 1 67 ? 0.77 13.328 -6.598 1 97.31 67 ASP B N 1
ATOM 1192 C CA . ASP B 1 67 ? 0.062 12.375 -7.449 1 97.31 67 ASP B CA 1
ATOM 1193 C C . ASP B 1 67 ? 0.528 10.945 -7.176 1 97.31 67 ASP B C 1
ATOM 1195 O O . ASP B 1 67 ? 1.622 10.555 -7.59 1 97.31 67 ASP B O 1
ATOM 1199 N N . ALA B 1 68 ? -0.328 10.195 -6.508 1 97.5 68 ALA B N 1
ATOM 1200 C CA . ALA B 1 68 ? 0.007 8.836 -6.098 1 97.5 68 ALA B CA 1
ATOM 1201 C C . ALA B 1 68 ? 0.323 7.961 -7.309 1 97.5 68 ALA B C 1
ATOM 1203 O O . ALA B 1 68 ? 1.249 7.148 -7.266 1 97.5 68 ALA B O 1
ATOM 1204 N N . SER B 1 69 ? -0.473 8.117 -8.375 1 97.88 69 SER B N 1
ATOM 1205 C CA . SER B 1 69 ? -0.295 7.281 -9.562 1 97.88 69 SER B CA 1
ATOM 1206 C C . SER B 1 69 ? 1.055 7.539 -10.219 1 97.88 69 SER B C 1
ATOM 1208 O O . SER B 1 69 ? 1.724 6.602 -10.664 1 97.88 69 SER B O 1
ATOM 1210 N N . VAL B 1 70 ? 1.446 8.742 -10.258 1 97.25 70 VAL B N 1
ATOM 1211 C CA . VAL B 1 70 ? 2.729 9.109 -10.852 1 97.25 70 VAL B CA 1
ATOM 1212 C C . VAL B 1 70 ? 3.867 8.523 -10.016 1 97.25 70 VAL B C 1
ATOM 1214 O O . VAL B 1 70 ? 4.812 7.953 -10.57 1 97.25 70 VAL B O 1
ATOM 1217 N N . PHE B 1 71 ? 3.773 8.664 -8.766 1 97.62 71 PHE B N 1
ATOM 1218 C CA . PHE B 1 71 ? 4.824 8.141 -7.902 1 97.62 71 PHE B CA 1
ATOM 1219 C C . PHE B 1 71 ? 4.906 6.621 -8.023 1 97.62 71 PHE B C 1
ATOM 1221 O O . PHE B 1 71 ? 6 6.051 -8.047 1 97.62 71 PHE B O 1
ATOM 1228 N N . ILE B 1 72 ? 3.787 5.969 -8.102 1 97.69 72 ILE B N 1
ATOM 1229 C CA . ILE B 1 72 ? 3.754 4.516 -8.227 1 97.69 72 ILE B CA 1
ATOM 1230 C C . ILE B 1 72 ? 4.422 4.09 -9.531 1 97.69 72 ILE B C 1
ATOM 1232 O O . ILE B 1 72 ? 5.121 3.076 -9.578 1 97.69 72 ILE B O 1
ATOM 1236 N N . GLN B 1 73 ? 4.113 4.801 -10.547 1 96.62 73 GLN B N 1
ATOM 1237 C CA . GLN B 1 73 ? 4.785 4.523 -11.812 1 96.62 73 GLN B CA 1
ATOM 1238 C C . GLN B 1 73 ? 6.301 4.578 -11.648 1 96.62 73 GLN B C 1
ATOM 1240 O O . GLN B 1 73 ? 7.012 3.678 -12.109 1 96.62 73 GLN B O 1
ATOM 1245 N N . ASP B 1 74 ? 6.785 5.613 -10.969 1 95.88 74 ASP B N 1
ATOM 1246 C CA . ASP B 1 74 ? 8.211 5.766 -10.719 1 95.88 74 ASP B CA 1
ATOM 1247 C C . ASP B 1 74 ? 8.742 4.641 -9.836 1 95.88 74 ASP B C 1
ATOM 1249 O O . ASP B 1 74 ? 9.805 4.082 -10.094 1 95.88 74 ASP B O 1
ATOM 1253 N N . LEU B 1 75 ? 7.992 4.391 -8.789 1 95.69 75 LEU B N 1
ATOM 1254 C CA . LEU B 1 75 ? 8.406 3.373 -7.832 1 95.69 75 LEU B CA 1
ATOM 1255 C C . LEU B 1 75 ? 8.469 1.998 -8.484 1 95.69 75 LEU B C 1
ATOM 1257 O O . LEU B 1 75 ? 9.305 1.169 -8.117 1 95.69 75 LEU B O 1
ATOM 1261 N N . SER B 1 76 ? 7.555 1.706 -9.445 1 94.62 76 SER B N 1
ATOM 1262 C CA . SER B 1 76 ? 7.492 0.414 -10.125 1 94.62 76 SER B CA 1
ATOM 1263 C C . SER B 1 76 ? 8.75 0.161 -10.945 1 94.62 76 SER B C 1
ATOM 1265 O O . SER B 1 76 ? 9.047 -0.981 -11.305 1 94.62 76 SER B O 1
ATOM 1267 N N . LEU B 1 77 ? 9.422 1.206 -11.297 1 92.56 77 LEU B N 1
ATOM 1268 C CA . LEU B 1 77 ? 10.625 1.099 -12.117 1 92.56 77 LEU B CA 1
ATOM 1269 C C . LEU B 1 77 ? 11.836 0.734 -11.258 1 92.56 77 LEU B C 1
ATOM 1271 O O . LEU B 1 77 ? 12.898 0.409 -11.789 1 92.56 77 LEU B O 1
ATOM 1275 N N . ILE B 1 78 ? 11.617 0.807 -9.945 1 89.62 78 ILE B N 1
ATOM 1276 C CA . ILE B 1 78 ? 12.703 0.482 -9.031 1 89.62 78 ILE B CA 1
ATOM 1277 C C . ILE B 1 78 ? 12.75 -1.026 -8.797 1 89.62 78 ILE B C 1
ATOM 1279 O O . ILE B 1 78 ? 11.711 -1.663 -8.602 1 89.62 78 ILE B O 1
ATOM 1283 N N . ASP B 1 79 ? 13.844 -1.636 -9.008 1 76.06 79 ASP B N 1
ATOM 1284 C CA . ASP B 1 79 ? 14.008 -3.072 -8.797 1 76.06 79 ASP B CA 1
ATOM 1285 C C . ASP B 1 79 ? 14.5 -3.367 -7.383 1 76.06 79 ASP B C 1
ATOM 1287 O O . ASP B 1 79 ? 15.352 -2.652 -6.855 1 76.06 79 ASP B O 1
ATOM 1291 N N . ASP B 1 80 ? 13.641 -4.152 -6.617 1 66.06 80 ASP B N 1
ATOM 1292 C CA . ASP B 1 80 ? 14.219 -4.566 -5.344 1 66.06 80 ASP B CA 1
ATOM 1293 C C . ASP B 1 80 ? 15.445 -5.453 -5.559 1 66.06 80 ASP B C 1
ATOM 1295 O O . ASP B 1 80 ? 15.516 -6.199 -6.539 1 66.06 80 ASP B O 1
#

Organism: NCBI:txid28181

Solvent-accessible surface area (backbone atoms only — not comparable to full-atom values): 8709 Å² total; per-residue (Å²): 108,86,58,60,56,76,31,57,55,37,49,52,51,29,53,48,52,50,50,35,34,50,72,70,66,44,50,57,57,56,49,13,55,75,72,54,46,51,42,65,55,44,52,34,35,60,69,43,75,39,77,52,29,47,61,56,46,51,52,46,22,64,73,46,68,49,62,58,28,61,50,43,48,58,50,67,72,53,74,112,108,87,58,60,57,77,30,58,52,36,48,54,50,29,53,47,51,50,50,36,34,51,72,71,67,45,50,56,56,55,48,13,56,74,73,53,46,51,41,66,57,42,51,33,35,61,69,44,75,40,78,53,29,48,61,55,46,50,53,48,23,63,74,46,68,50,62,56,28,60,50,42,48,56,50,66,71,52,76,113

InterPro domains:
  IPR001387 Cro/C1-type, helix-turn-helix domain [PF01381] (18-67)
  IPR001387 Cro/C1-type, helix-turn-helix domain [PS50943] (17-71)
  IPR001387 Cro/C1-type, helix-turn-helix domain [SM00530] (16-71)
  IPR001387 Cro/C1-type, helix-turn-helix domain [cd00093] (17-71)
  IPR010982 Lambda repressor-like, DNA-binding domain superfamily [G3DSA:1.10.260.40] (1-78)
  IPR010982 Lambda repressor-like, DNA-binding domain superfamily [SSF47413] (15-75)

Foldseek 3Di:
DPPPLPDPLLLVVLVVLVVLCVVVPHDLCRLCVVLVHHSVVSVCSNVSVDDQDPVNLVSSCVVSVHDSVVVVVVSVPDDD/DPPPLPDPLLLVVLVVLVVLCVVVPHDLCRLCVVLVHHSVVSVCSNVSVDDQDPVNLVSSCVVSVHDSVVVVVVSVPDDD

Sequence (160 aa):
MQKTLSSKRHRVLINFLIKQRENVGMTQVELADIIGEYQSFVARLESGQRRVDVVEFLKLSDVLKFDASVFIQDLSLIDDMQKTLSSKRHRVLINFLIKQRENVGMTQVELADIIGEYQSFVARLESGQRRVDVVEFLKLSDVLKFDASVFIQDLSLIDD